Protein AF-A0A0Q9HYE3-F1 (afdb_monomer_lite)

Radius of gyration: 11.25 Å; chains: 1; bounding box: 30×28×22 Å

Sequence (68 aa):
DTVTDFRTTGSSSDVLEFDTDVFADFAAAMEAAAQVGNDTVFTVDADTTLTLKGIQLTSLAQDDFRFV

Secondary structure (DSSP, 8-state):
-EESS--SSSTT---EEE-TTT-SSHHHHHHTEEEETTEEEEE-SSS-EEEETT--GGG--GGGEEE-

Foldseek 3Di:
DEDEDAACDDPPHAAAEDECVQPVAPVRQLVQWDDDPQWIKGDSDPVDIYIYHNDDSVSDDRVSYDYD

pLDDT: mean 96.96, std 2.02, range [89.75, 98.69]

Structure (mmCIF, N/CA/C/O backbone):
data_AF-A0A0Q9HYE3-F1
#
_entry.id   AF-A0A0Q9HYE3-F1
#
loop_
_atom_site.group_PDB
_atom_site.id
_atom_site.type_symbol
_atom_site.label_atom_id
_atom_site.label_alt_id
_atom_site.label_comp_id
_atom_site.label_asym_id
_atom_site.label_entity_id
_atom_site.label_seq_id
_atom_site.pdbx_PDB_ins_code
_atom_site.Cartn_x
_atom_site.Cartn_y
_atom_site.Cartn_z
_atom_site.occupancy
_atom_site.B_iso_or_equiv
_atom_site.auth_seq_id
_atom_site.auth_comp_id
_atom_site.auth_asym_id
_atom_site.auth_atom_id
_atom_site.pdbx_PDB_model_num
ATOM 1 N N . ASP A 1 1 ? 0.483 -2.528 12.609 1.00 94.62 1 ASP A N 1
ATOM 2 C CA . ASP A 1 1 ? 1.764 -1.792 12.661 1.00 94.62 1 ASP A CA 1
ATOM 3 C C . ASP A 1 1 ? 1.769 -0.498 11.861 1.00 94.62 1 ASP A C 1
ATOM 5 O O . ASP A 1 1 ? 0.863 -0.229 11.076 1.00 94.62 1 ASP A O 1
ATOM 9 N N . THR A 1 2 ? 2.788 0.335 12.082 1.00 97.62 2 THR A N 1
ATOM 10 C CA . THR A 1 2 ? 3.014 1.587 11.349 1.00 97.62 2 THR A CA 1
ATOM 11 C C . THR A 1 2 ? 4.493 1.733 11.003 1.00 97.62 2 THR A C 1
ATOM 13 O O . THR A 1 2 ? 5.335 1.684 11.894 1.00 97.62 2 THR A O 1
ATOM 16 N N . VAL A 1 3 ? 4.791 1.955 9.724 1.00 97.94 3 VAL A N 1
ATOM 17 C CA . VAL A 1 3 ? 6.134 2.202 9.184 1.00 97.94 3 VAL A CA 1
ATOM 18 C C . VAL A 1 3 ? 6.230 3.670 8.774 1.00 97.94 3 VAL A C 1
ATOM 20 O O . VAL A 1 3 ? 5.336 4.182 8.097 1.00 97.94 3 VAL A O 1
ATOM 23 N N . THR A 1 4 ? 7.281 4.369 9.213 1.00 97.75 4 THR A N 1
ATOM 24 C CA . THR A 1 4 ? 7.401 5.835 9.069 1.00 97.75 4 THR A CA 1
ATOM 25 C C . THR A 1 4 ? 8.427 6.314 8.051 1.00 97.75 4 THR A C 1
ATOM 27 O O . THR A 1 4 ? 8.452 7.500 7.736 1.00 97.75 4 THR A O 1
ATOM 30 N N . ASP A 1 5 ? 9.285 5.429 7.562 1.00 96.06 5 ASP A N 1
ATOM 31 C CA . ASP A 1 5 ? 10.455 5.758 6.748 1.00 96.06 5 ASP A CA 1
ATOM 32 C C . ASP A 1 5 ? 10.593 4.878 5.499 1.00 96.06 5 ASP A C 1
ATOM 34 O O . ASP A 1 5 ? 11.672 4.834 4.912 1.00 96.06 5 ASP A O 1
ATOM 38 N N . PHE A 1 6 ? 9.492 4.243 5.076 1.00 96.75 6 PHE A N 1
ATOM 39 C CA . PHE A 1 6 ? 9.432 3.394 3.886 1.00 96.75 6 PHE A CA 1
ATOM 40 C C . PHE A 1 6 ? 9.832 4.168 2.623 1.00 96.75 6 PHE A C 1
ATOM 42 O O . PHE A 1 6 ? 9.362 5.286 2.387 1.00 96.75 6 PHE A O 1
ATOM 49 N N . ARG A 1 7 ? 10.681 3.571 1.786 1.00 95.00 7 ARG A N 1
ATOM 50 C CA . ARG A 1 7 ? 11.165 4.166 0.534 1.00 95.00 7 ARG A CA 1
ATOM 51 C C . ARG A 1 7 ? 10.801 3.287 -0.650 1.00 95.00 7 ARG A C 1
ATOM 53 O O . ARG A 1 7 ? 11.299 2.185 -0.771 1.00 95.00 7 ARG A O 1
ATOM 60 N N . THR A 1 8 ? 10.033 3.815 -1.594 1.00 91.94 8 THR A N 1
ATOM 61 C CA . THR A 1 8 ? 9.677 3.108 -2.842 1.00 91.94 8 THR A CA 1
ATOM 62 C C . THR A 1 8 ? 10.699 3.303 -3.966 1.00 91.94 8 THR A C 1
ATOM 64 O O . THR A 1 8 ? 10.558 2.779 -5.062 1.00 91.94 8 THR A O 1
ATOM 67 N N . THR A 1 9 ? 11.734 4.127 -3.757 1.00 89.75 9 THR A N 1
ATOM 68 C CA . THR A 1 9 ? 12.678 4.493 -4.824 1.00 89.75 9 THR A CA 1
ATOM 69 C C . THR A 1 9 ? 14.112 4.639 -4.324 1.00 89.75 9 THR A C 1
ATOM 71 O O . THR A 1 9 ? 14.372 4.899 -3.148 1.00 89.75 9 THR A O 1
ATOM 74 N N . GLY A 1 10 ? 15.058 4.524 -5.261 1.00 90.50 10 GLY A N 1
ATOM 75 C CA . GLY A 1 10 ? 16.491 4.688 -5.016 1.00 90.50 10 GLY A CA 1
ATOM 76 C C . GLY A 1 10 ? 17.187 3.400 -4.569 1.00 90.50 10 GLY A C 1
ATOM 77 O O . GLY A 1 10 ? 16.569 2.362 -4.396 1.00 90.50 10 GLY A O 1
ATOM 78 N N . SER A 1 11 ? 18.508 3.462 -4.373 1.00 90.06 11 SER A N 1
ATOM 79 C CA . SER A 1 11 ? 19.331 2.293 -4.001 1.00 90.06 11 SER A CA 1
ATOM 80 C C . SER A 1 11 ? 19.033 1.712 -2.614 1.00 90.06 11 SER A C 1
ATOM 82 O O . SER A 1 11 ? 19.592 0.681 -2.257 1.00 90.06 11 SER A O 1
ATOM 84 N N . SER A 1 12 ? 18.206 2.394 -1.824 1.00 91.94 12 SER A N 1
ATOM 85 C CA . SER A 1 12 ? 17.731 1.944 -0.518 1.00 91.94 12 SER A CA 1
ATOM 86 C C . SER A 1 12 ? 16.207 1.811 -0.512 1.00 91.94 12 SER A C 1
ATOM 88 O O . SER A 1 12 ? 15.588 2.195 0.477 1.00 91.94 12 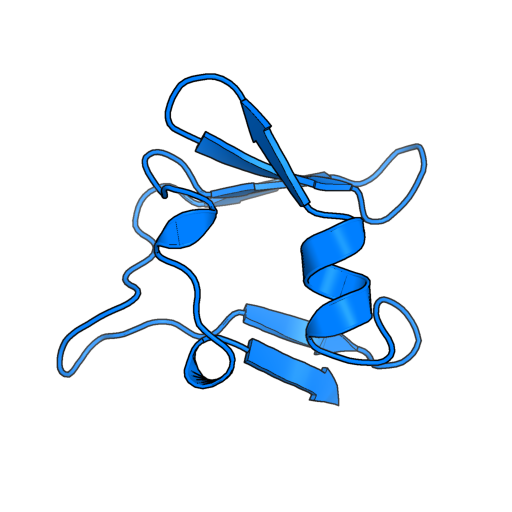SER A O 1
ATOM 90 N N . SER A 1 13 ? 15.601 1.430 -1.640 1.00 94.62 13 SER A N 1
ATOM 91 C CA . SER A 1 13 ? 14.173 1.139 -1.673 1.00 94.62 13 SER A CA 1
ATOM 92 C C . SER A 1 13 ? 13.882 -0.086 -0.812 1.00 94.62 13 SER A C 1
ATOM 94 O O . SER A 1 13 ? 14.616 -1.077 -0.850 1.00 94.62 13 SER A O 1
ATOM 96 N N . ASP A 1 14 ? 12.816 0.005 -0.039 1.00 97.38 14 ASP A N 1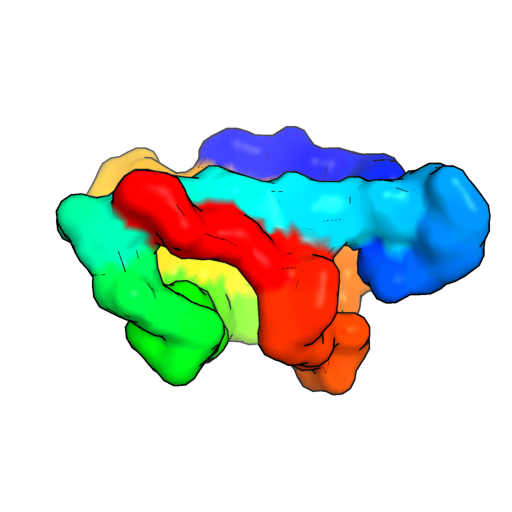
ATOM 97 C CA . ASP A 1 14 ? 12.285 -1.063 0.784 1.00 97.38 14 ASP A CA 1
ATOM 98 C C . ASP A 1 14 ? 11.331 -1.937 -0.040 1.00 97.38 14 ASP A C 1
ATOM 100 O O . ASP A 1 14 ? 10.849 -1.537 -1.098 1.00 97.38 14 ASP A O 1
ATOM 104 N N . VAL A 1 15 ? 11.059 -3.145 0.455 1.00 97.00 15 VAL A N 1
ATOM 105 C CA . VAL A 1 15 ? 10.120 -4.091 -0.162 1.00 97.00 15 VAL A CA 1
ATOM 106 C C . VAL A 1 15 ? 9.109 -4.529 0.885 1.00 97.00 15 VAL A C 1
ATOM 108 O O . VAL A 1 15 ? 9.481 -4.891 2.003 1.00 97.00 15 VAL A O 1
ATOM 111 N N . LEU A 1 16 ? 7.833 -4.526 0.510 1.00 97.44 16 LEU A N 1
ATOM 112 C CA . LEU A 1 16 ? 6.761 -5.156 1.267 1.00 97.44 16 LEU A CA 1
ATOM 113 C C . LEU A 1 16 ? 6.773 -6.651 0.966 1.00 97.44 16 LEU A C 1
ATOM 115 O O . LEU A 1 16 ? 6.450 -7.074 -0.142 1.00 97.44 16 LEU A O 1
ATOM 119 N N . GLU A 1 17 ? 7.166 -7.455 1.948 1.00 97.69 17 GLU A N 1
ATOM 120 C CA . GLU A 1 17 ? 7.036 -8.905 1.860 1.00 97.69 17 GLU A CA 1
ATOM 121 C C . GLU A 1 17 ? 5.753 -9.352 2.562 1.00 97.69 17 GLU A C 1
ATOM 123 O O . GLU A 1 17 ? 5.548 -9.047 3.738 1.00 97.69 17 GLU A O 1
ATOM 128 N N . PHE A 1 18 ? 4.912 -10.087 1.841 1.00 97.75 18 PHE A N 1
ATOM 129 C CA . PHE A 1 18 ? 3.744 -10.763 2.390 1.00 97.75 18 PHE A CA 1
ATOM 130 C C . PHE A 1 18 ? 3.853 -12.263 2.134 1.00 97.75 18 PHE A C 1
ATOM 132 O O . PHE A 1 18 ? 4.336 -12.691 1.089 1.00 97.75 18 PHE A O 1
ATOM 139 N N . ASP A 1 19 ? 3.383 -13.061 3.084 1.00 97.56 19 ASP A N 1
ATOM 140 C CA . ASP A 1 19 ? 3.153 -14.481 2.838 1.00 97.56 19 ASP A CA 1
ATOM 141 C C . ASP A 1 19 ? 1.979 -14.641 1.855 1.00 97.56 19 ASP A C 1
ATOM 143 O O . ASP A 1 19 ? 1.006 -13.876 1.906 1.00 97.56 19 ASP A O 1
ATOM 147 N N . THR A 1 20 ? 2.070 -15.609 0.948 1.00 97.12 20 THR A N 1
ATOM 148 C CA . THR A 1 20 ? 1.025 -15.894 -0.046 1.00 97.12 20 THR A CA 1
ATOM 149 C C . THR A 1 20 ? -0.299 -16.351 0.572 1.00 97.12 20 THR A C 1
ATOM 151 O O . THR A 1 20 ? -1.349 -16.160 -0.049 1.00 97.12 20 THR A O 1
ATOM 154 N N . ASP A 1 21 ? -0.286 -16.858 1.808 1.00 97.06 21 ASP A N 1
ATOM 155 C CA . ASP A 1 21 ? -1.496 -17.145 2.585 1.00 97.06 21 ASP A CA 1
ATOM 156 C C . ASP A 1 21 ? -2.188 -15.863 3.099 1.00 97.06 21 ASP A C 1
ATOM 158 O O . ASP A 1 21 ? -3.379 -15.890 3.418 1.00 97.06 21 ASP A O 1
ATOM 162 N N . VAL A 1 22 ? -1.469 -14.733 3.169 1.00 96.81 22 VAL A N 1
ATOM 163 C CA . VAL A 1 22 ? -2.017 -13.417 3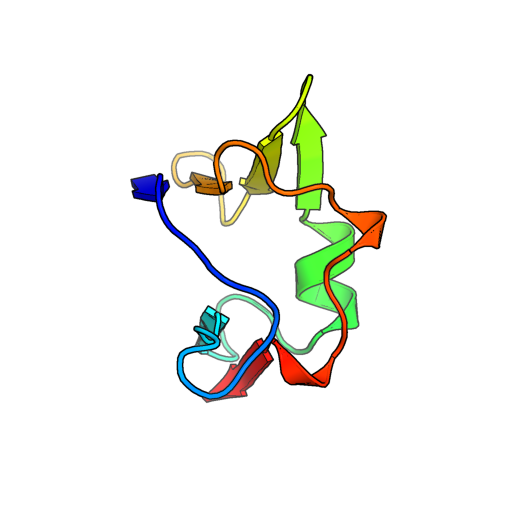.544 1.00 96.81 22 VAL A CA 1
ATOM 164 C C . VAL A 1 22 ? -2.566 -12.692 2.318 1.00 96.81 22 VAL A C 1
ATOM 166 O O . VAL A 1 22 ? -3.742 -12.333 2.278 1.00 96.81 22 VAL A O 1
ATOM 169 N N . PHE A 1 23 ? -1.726 -12.499 1.302 1.00 98.00 23 PHE A N 1
ATOM 170 C CA . PHE A 1 23 ? -2.124 -11.935 0.015 1.00 98.00 23 PHE A CA 1
ATOM 171 C C . PHE A 1 23 ? -1.532 -12.783 -1.103 1.00 98.00 23 PHE A C 1
ATOM 173 O O . PHE A 1 23 ? -0.317 -12.918 -1.206 1.00 98.00 23 PHE A O 1
ATOM 180 N N . ALA A 1 24 ? -2.394 -13.309 -1.974 1.00 97.56 24 ALA A N 1
ATOM 181 C CA . ALA A 1 24 ? -1.966 -14.209 -3.042 1.00 97.56 24 ALA A CA 1
ATOM 182 C C . ALA A 1 24 ? -1.025 -13.537 -4.060 1.00 97.56 24 ALA A C 1
ATOM 184 O O . ALA A 1 24 ? -0.158 -14.198 -4.629 1.00 97.56 24 ALA A O 1
ATOM 185 N N . ASP A 1 25 ? -1.218 -12.240 -4.316 1.00 98.25 25 ASP A N 1
ATOM 186 C CA . ASP A 1 25 ? -0.430 -11.456 -5.262 1.00 98.25 25 ASP A CA 1
ATOM 187 C C . ASP A 1 25 ? -0.576 -9.937 -5.033 1.00 98.25 25 ASP A C 1
ATOM 189 O O . ASP A 1 25 ? -1.248 -9.466 -4.109 1.00 98.25 25 ASP A O 1
ATOM 193 N N . PHE A 1 26 ? 0.060 -9.157 -5.915 1.00 98.12 26 PHE A N 1
ATOM 194 C CA . PHE A 1 26 ? 0.007 -7.695 -5.916 1.00 98.12 26 PHE A CA 1
ATOM 195 C C . PHE A 1 26 ? -1.419 -7.151 -6.038 1.00 98.12 26 PHE A C 1
ATOM 197 O O . PHE A 1 26 ? -1.750 -6.175 -5.369 1.00 98.12 26 PHE A O 1
ATOM 204 N N . ALA A 1 27 ? -2.276 -7.771 -6.854 1.00 98.25 27 ALA A N 1
ATOM 205 C CA . ALA A 1 27 ? -3.649 -7.308 -7.009 1.00 98.25 27 ALA A CA 1
ATOM 206 C C . ALA A 1 27 ? -4.426 -7.500 -5.700 1.00 98.25 27 ALA A C 1
ATOM 208 O O . ALA A 1 27 ? -5.073 -6.564 -5.241 1.00 98.25 27 ALA A O 1
ATOM 209 N N . ALA A 1 28 ? -4.290 -8.660 -5.050 1.00 98.31 28 ALA A N 1
ATOM 210 C CA . ALA A 1 28 ? -4.909 -8.925 -3.753 1.00 98.31 28 ALA A CA 1
ATOM 211 C C . ALA A 1 28 ? -4.447 -7.931 -2.671 1.00 98.31 28 ALA A C 1
ATOM 213 O O . ALA A 1 28 ? -5.279 -7.390 -1.943 1.00 98.31 28 ALA A O 1
ATOM 214 N N . ALA A 1 29 ? -3.143 -7.642 -2.599 1.00 98.12 29 ALA A N 1
ATOM 215 C CA . ALA A 1 29 ? -2.606 -6.666 -1.652 1.00 98.12 29 ALA A CA 1
ATOM 216 C C . ALA A 1 29 ? -3.133 -5.243 -1.919 1.00 98.12 29 ALA A C 1
ATOM 218 O O . ALA A 1 29 ? -3.486 -4.531 -0.980 1.00 98.12 29 ALA A O 1
ATOM 219 N N . MET A 1 30 ? -3.218 -4.828 -3.187 1.00 98.25 30 MET A N 1
ATOM 220 C CA . MET A 1 30 ? -3.703 -3.494 -3.559 1.00 98.25 30 MET A CA 1
ATOM 221 C C . MET A 1 30 ? -5.213 -3.325 -3.351 1.00 98.25 30 MET A C 1
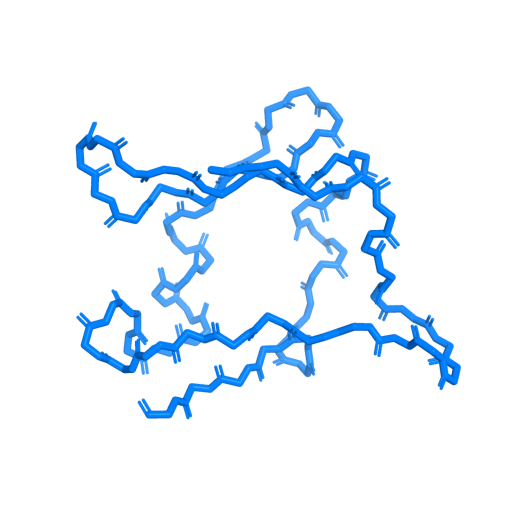ATOM 223 O O . MET A 1 30 ? -5.638 -2.241 -2.962 1.00 98.25 30 MET A O 1
ATOM 227 N N . GLU A 1 31 ? -6.019 -4.373 -3.541 1.00 98.31 31 GLU A N 1
ATOM 228 C CA . GLU A 1 31 ? -7.455 -4.359 -3.208 1.00 98.31 31 GLU A CA 1
ATOM 229 C C . GLU A 1 31 ? -7.696 -4.244 -1.692 1.00 98.31 31 GLU A C 1
ATOM 231 O O . GLU A 1 31 ? -8.682 -3.651 -1.254 1.00 98.31 31 GLU A O 1
ATOM 236 N N . ALA A 1 32 ? -6.779 -4.778 -0.880 1.00 98.25 32 ALA A N 1
ATOM 237 C CA . ALA A 1 32 ? -6.804 -4.665 0.578 1.00 98.25 32 ALA A CA 1
ATOM 238 C C . ALA A 1 32 ? -6.221 -3.339 1.106 1.00 98.25 32 ALA A C 1
ATOM 240 O O . ALA A 1 32 ? -6.237 -3.089 2.318 1.00 98.25 32 ALA A O 1
ATOM 241 N N . ALA A 1 33 ? -5.689 -2.494 0.221 1.00 98.38 33 ALA A N 1
ATOM 242 C CA . ALA A 1 33 ? -5.053 -1.236 0.568 1.00 98.38 33 ALA A CA 1
ATOM 243 C C . ALA A 1 33 ? -5.966 -0.039 0.292 1.00 98.38 33 ALA A C 1
ATOM 245 O O . ALA A 1 33 ? -6.646 0.050 -0.728 1.00 98.38 33 ALA A O 1
ATOM 246 N N . ALA A 1 34 ? -5.931 0.945 1.186 1.00 98.62 34 ALA A N 1
ATOM 247 C CA . ALA A 1 34 ? -6.662 2.191 1.027 1.00 98.62 34 ALA A CA 1
ATOM 248 C C . ALA A 1 34 ? -5.794 3.403 1.370 1.00 98.62 34 ALA A C 1
ATOM 250 O O . ALA A 1 34 ? -4.954 3.372 2.272 1.00 98.62 34 ALA A O 1
ATOM 251 N N . GLN A 1 35 ? -6.049 4.509 0.671 1.00 98.56 35 GLN A N 1
ATOM 252 C CA . GLN A 1 35 ? -5.496 5.809 1.034 1.00 98.56 35 GLN A CA 1
ATOM 253 C C . GLN A 1 35 ? -6.286 6.388 2.215 1.00 98.56 35 GLN A C 1
ATOM 255 O O . GLN A 1 35 ? -7.492 6.619 2.110 1.00 98.56 35 GLN A O 1
ATOM 260 N N . VAL A 1 36 ? -5.602 6.691 3.319 1.00 98.44 36 VAL A N 1
ATOM 261 C CA . VAL A 1 36 ? -6.179 7.355 4.495 1.00 98.44 36 VAL A CA 1
ATOM 262 C C . VAL A 1 36 ? -5.384 8.623 4.784 1.00 98.44 36 VAL A C 1
ATOM 264 O O . VAL A 1 36 ? -4.284 8.592 5.332 1.00 98.44 36 VAL A O 1
ATOM 267 N N . GLY A 1 37 ? -5.929 9.773 4.381 1.00 97.94 37 GLY A N 1
ATOM 268 C CA . GLY A 1 37 ? -5.178 11.028 4.410 1.00 97.94 37 GLY A CA 1
ATOM 269 C C . GLY A 1 37 ? -3.934 10.924 3.524 1.00 97.94 37 GLY A C 1
ATOM 270 O O . GLY A 1 37 ? -4.055 10.657 2.332 1.00 97.94 37 GLY A O 1
ATOM 271 N N . ASN A 1 38 ? -2.746 11.088 4.110 1.00 97.62 38 ASN A N 1
ATOM 272 C CA . ASN A 1 38 ? -1.464 10.998 3.396 1.00 97.62 38 ASN A CA 1
ATOM 273 C C . ASN A 1 38 ? -0.802 9.616 3.487 1.00 97.62 38 ASN A C 1
ATOM 275 O O . ASN A 1 38 ? 0.304 9.444 2.978 1.00 97.62 38 ASN A O 1
ATOM 279 N N . ASP A 1 39 ? -1.465 8.652 4.121 1.00 98.62 39 ASP A N 1
ATOM 280 C CA . ASP A 1 39 ? -0.908 7.339 4.417 1.00 98.62 39 ASP A CA 1
ATOM 281 C C . ASP A 1 39 ? -1.583 6.256 3.573 1.00 98.62 39 ASP A C 1
ATOM 283 O O . ASP A 1 39 ? -2.764 6.363 3.231 1.00 98.62 39 ASP A O 1
ATOM 287 N N . THR A 1 40 ? -0.848 5.184 3.294 1.00 98.56 40 THR A N 1
ATOM 288 C CA . THR A 1 40 ? -1.415 3.950 2.742 1.00 98.56 40 THR A CA 1
ATOM 289 C C . THR A 1 40 ? -1.653 2.970 3.879 1.00 98.56 40 THR A C 1
ATOM 291 O O . THR A 1 40 ? -0.753 2.734 4.683 1.00 98.56 40 THR A O 1
ATOM 294 N N . VAL A 1 41 ? -2.851 2.399 3.965 1.00 98.69 41 VAL A N 1
ATOM 295 C CA . VAL A 1 41 ? -3.215 1.424 4.997 1.00 98.69 41 VAL A CA 1
ATOM 296 C C . VAL A 1 41 ? -3.634 0.126 4.326 1.00 98.69 41 VAL A C 1
ATOM 298 O O . VAL A 1 41 ? -4.603 0.119 3.576 1.00 98.69 41 VAL A O 1
ATOM 301 N N . PHE A 1 42 ? -2.921 -0.957 4.617 1.00 98.50 42 PHE A N 1
ATOM 302 C CA . PHE A 1 42 ? -3.298 -2.320 4.256 1.00 98.50 42 PHE A CA 1
ATOM 303 C C . PHE A 1 42 ? -4.093 -2.940 5.402 1.00 98.50 42 PHE A C 1
ATOM 305 O O . PHE A 1 42 ? -3.619 -2.963 6.544 1.00 98.50 42 PHE A O 1
ATOM 312 N N . THR A 1 43 ? -5.278 -3.461 5.105 1.00 98.38 43 THR A N 1
ATOM 313 C CA . THR A 1 43 ? -6.062 -4.272 6.042 1.00 98.38 43 THR A CA 1
ATOM 314 C C . THR A 1 43 ? -5.774 -5.744 5.774 1.00 98.38 43 THR A C 1
ATOM 316 O O . THR A 1 43 ? -6.138 -6.262 4.726 1.00 98.38 43 THR A O 1
ATOM 319 N N . VAL A 1 44 ? -5.097 -6.407 6.712 1.00 96.06 44 VAL A N 1
ATOM 320 C CA . VAL A 1 44 ? -4.735 -7.830 6.600 1.00 96.06 44 VAL A CA 1
ATOM 321 C C . VAL A 1 44 ? -5.895 -8.704 7.071 1.00 96.06 44 VAL A C 1
ATOM 323 O O . VAL A 1 44 ? -6.314 -9.624 6.378 1.00 96.06 44 VAL A O 1
ATOM 326 N N . ASP A 1 45 ? -6.456 -8.372 8.232 1.00 95.12 45 ASP A N 1
ATOM 327 C CA . ASP A 1 45 ? -7.649 -9.005 8.787 1.00 95.12 45 ASP A CA 1
ATOM 328 C C . ASP A 1 45 ? -8.429 -7.992 9.652 1.00 95.12 45 ASP A C 1
ATOM 330 O O . ASP A 1 45 ? -8.187 -6.784 9.584 1.00 95.12 45 ASP A O 1
ATOM 334 N N . ALA A 1 46 ? -9.403 -8.464 10.435 1.00 94.62 46 ALA A N 1
ATOM 335 C CA . ALA A 1 46 ? -10.249 -7.606 11.267 1.00 94.62 46 ALA A CA 1
ATOM 336 C C . ALA A 1 46 ? -9.482 -6.852 12.372 1.00 94.62 46 ALA A C 1
ATOM 338 O O . ALA A 1 46 ? -9.912 -5.771 12.777 1.00 94.62 46 ALA A O 1
ATOM 339 N N . ASP A 1 47 ? -8.365 -7.409 12.837 1.00 96.69 47 ASP A N 1
ATOM 340 C CA . ASP A 1 47 ? -7.586 -6.923 13.974 1.00 96.69 47 ASP A CA 1
ATOM 341 C C . ASP A 1 47 ? -6.187 -6.421 13.556 1.00 96.69 47 ASP A C 1
ATOM 343 O O . 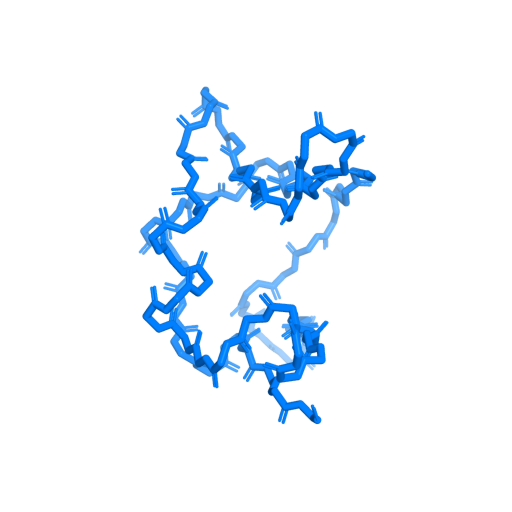ASP A 1 47 ? -5.524 -5.709 14.317 1.00 96.69 47 ASP A O 1
ATOM 347 N N . THR A 1 48 ? -5.747 -6.739 12.333 1.00 96.62 48 THR A N 1
ATOM 348 C CA . THR A 1 48 ? -4.399 -6.467 11.828 1.00 96.62 48 THR A CA 1
ATOM 349 C C . THR A 1 48 ? -4.410 -5.501 10.647 1.00 96.62 48 THR A C 1
ATOM 351 O O . THR A 1 48 ? -4.972 -5.760 9.581 1.00 96.62 48 THR A O 1
ATOM 354 N N . THR A 1 49 ? -3.688 -4.390 10.803 1.00 97.88 49 THR A N 1
ATOM 355 C CA . THR A 1 49 ? -3.460 -3.409 9.730 1.00 97.88 49 THR A CA 1
ATOM 356 C C . THR A 1 49 ? -1.997 -3.000 9.656 1.00 97.88 49 THR A C 1
ATOM 358 O O . THR A 1 49 ? -1.365 -2.827 10.700 1.00 97.88 49 THR A O 1
ATOM 361 N N . LEU A 1 50 ? -1.482 -2.738 8.456 1.00 98.25 50 LEU A N 1
ATOM 362 C CA . LEU A 1 50 ? -0.174 -2.126 8.223 1.00 98.25 50 LEU A CA 1
ATOM 363 C C . LEU A 1 50 ? -0.361 -0.721 7.646 1.00 98.25 50 LEU A C 1
ATOM 365 O O . LEU A 1 50 ? -0.962 -0.554 6.593 1.00 98.25 50 LEU A O 1
ATOM 369 N N . THR A 1 51 ? 0.171 0.298 8.319 1.00 98.62 51 THR A N 1
ATOM 370 C CA . THR A 1 51 ? 0.162 1.684 7.826 1.00 98.62 51 THR A CA 1
ATOM 371 C C . THR A 1 51 ? 1.542 2.093 7.328 1.00 98.62 51 THR A C 1
ATOM 373 O O . THR A 1 51 ? 2.507 2.033 8.086 1.00 98.62 51 THR A O 1
ATOM 376 N N . LEU A 1 52 ? 1.626 2.593 6.099 1.00 98.50 52 LEU A N 1
ATOM 377 C CA . LEU A 1 52 ? 2.802 3.251 5.535 1.00 98.50 52 LEU A CA 1
ATOM 378 C C . LEU A 1 52 ? 2.596 4.766 5.594 1.00 98.50 52 LEU A C 1
ATOM 380 O O . LEU A 1 52 ? 1.801 5.331 4.834 1.00 98.50 52 LEU A O 1
ATOM 384 N N . LYS A 1 53 ? 3.279 5.431 6.530 1.00 98.31 53 LYS A N 1
ATOM 385 C CA . LYS A 1 53 ? 3.107 6.870 6.744 1.00 98.31 53 LYS A CA 1
ATOM 386 C C . LYS A 1 53 ? 3.697 7.679 5.605 1.00 98.31 53 LYS A C 1
ATOM 388 O O . LYS A 1 53 ? 4.844 7.481 5.222 1.00 98.31 53 LYS A O 1
ATOM 393 N N . GLY A 1 54 ? 2.915 8.632 5.111 1.00 97.50 54 GLY A N 1
ATOM 394 C CA . GLY A 1 54 ? 3.335 9.540 4.049 1.00 97.50 54 GLY A CA 1
ATOM 395 C C . GLY A 1 54 ? 3.505 8.882 2.679 1.00 97.50 54 GLY A C 1
ATOM 396 O O . GLY A 1 54 ? 4.005 9.542 1.769 1.00 97.50 54 GLY A O 1
ATOM 397 N N . ILE A 1 55 ? 3.092 7.621 2.515 1.00 97.88 55 ILE A N 1
ATOM 398 C CA . ILE A 1 55 ? 3.138 6.909 1.237 1.00 97.88 55 ILE A CA 1
ATOM 399 C C . ILE A 1 55 ? 1.786 7.019 0.545 1.00 97.88 55 ILE A C 1
ATOM 401 O O . ILE A 1 55 ? 0.741 6.718 1.125 1.00 97.88 55 ILE A O 1
ATOM 405 N N . GLN A 1 56 ? 1.811 7.457 -0.713 1.00 98.00 56 GLN A N 1
ATOM 406 C CA . GLN A 1 56 ? 0.623 7.520 -1.555 1.00 98.00 56 GLN A CA 1
ATOM 407 C C . GLN A 1 56 ? 0.390 6.142 -2.169 1.00 98.00 56 GLN A C 1
ATOM 409 O O . GLN A 1 56 ? 1.310 5.577 -2.760 1.00 98.00 56 GLN A O 1
ATOM 414 N N . LEU A 1 57 ? -0.838 5.635 -2.106 1.00 97.75 57 LEU A N 1
ATOM 415 C CA . LEU A 1 57 ? -1.184 4.309 -2.620 1.00 97.75 57 LEU A CA 1
ATOM 416 C C . LEU A 1 57 ? -0.825 4.179 -4.106 1.00 97.75 57 LEU A C 1
ATOM 418 O O . LEU A 1 57 ? -0.272 3.177 -4.537 1.00 97.75 57 LEU A O 1
ATOM 422 N N . THR A 1 58 ? -1.047 5.241 -4.882 1.00 97.00 58 THR A N 1
ATOM 423 C CA . THR A 1 58 ? -0.717 5.293 -6.315 1.00 97.00 58 THR A CA 1
ATOM 424 C C . THR A 1 58 ? 0.784 5.341 -6.616 1.00 97.00 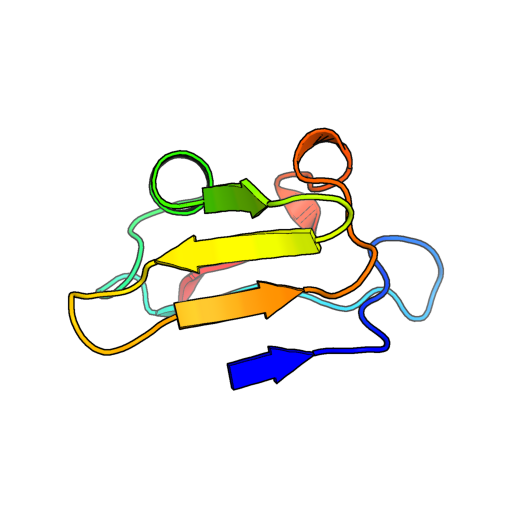58 THR A C 1
ATOM 426 O O . THR A 1 58 ? 1.156 5.313 -7.784 1.00 97.00 58 THR A O 1
ATOM 429 N N . SER A 1 59 ? 1.639 5.505 -5.602 1.00 95.88 59 SER A N 1
ATOM 430 C CA . SER A 1 59 ? 3.100 5.479 -5.761 1.00 95.88 59 SER A CA 1
ATOM 431 C C . SER A 1 59 ? 3.695 4.081 -5.607 1.00 95.88 59 SER A C 1
ATOM 433 O O . SER A 1 59 ? 4.851 3.897 -5.972 1.00 95.88 59 SER A O 1
ATOM 435 N N . LEU A 1 60 ? 2.912 3.127 -5.093 1.00 97.56 60 LEU A N 1
ATOM 436 C CA . LEU A 1 60 ? 3.307 1.731 -4.974 1.00 97.56 60 LEU A CA 1
ATOM 437 C C . LEU A 1 60 ? 3.148 1.030 -6.325 1.00 97.56 60 LEU A C 1
ATOM 439 O O . LEU A 1 60 ? 2.110 1.133 -6.984 1.00 97.56 60 LEU A O 1
ATOM 443 N N . ALA A 1 61 ? 4.182 0.307 -6.724 1.00 96.44 61 ALA A N 1
ATOM 444 C CA . ALA A 1 61 ? 4.240 -0.493 -7.933 1.00 96.44 61 ALA A CA 1
ATOM 445 C C . ALA A 1 61 ? 4.520 -1.957 -7.587 1.00 96.44 61 ALA A C 1
ATOM 447 O O . ALA A 1 61 ? 4.949 -2.277 -6.486 1.00 96.44 61 ALA A O 1
ATOM 448 N N . GLN A 1 62 ? 4.307 -2.860 -8.545 1.00 96.94 62 GLN A N 1
ATOM 449 C CA . GLN A 1 62 ? 4.500 -4.296 -8.329 1.00 96.94 62 GLN A CA 1
ATOM 450 C C . GLN A 1 62 ? 5.914 -4.656 -7.833 1.00 96.94 62 GLN A C 1
ATOM 452 O O . GLN A 1 62 ? 6.051 -5.570 -7.026 1.00 96.94 62 GLN A O 1
ATOM 457 N N . ASP A 1 63 ? 6.944 -3.924 -8.267 1.00 96.06 63 ASP A N 1
ATOM 458 C CA . ASP A 1 63 ? 8.339 -4.161 -7.862 1.00 96.06 63 ASP A CA 1
ATOM 459 C C . ASP A 1 63 ? 8.612 -3.817 -6.383 1.00 96.06 63 ASP A C 1
ATOM 461 O O . ASP A 1 63 ? 9.620 -4.260 -5.832 1.00 96.06 63 ASP A O 1
ATOM 465 N N . ASP A 1 64 ? 7.707 -3.088 -5.718 1.00 97.38 64 ASP A N 1
ATOM 466 C CA . ASP A 1 64 ? 7.778 -2.814 -4.277 1.00 97.38 64 ASP A CA 1
ATOM 467 C C . ASP A 1 64 ? 7.311 -4.014 -3.427 1.00 97.38 64 ASP A C 1
ATOM 469 O O . ASP A 1 64 ? 7.344 -3.940 -2.198 1.00 97.38 64 ASP A O 1
ATOM 473 N N . PHE A 1 65 ? 6.856 -5.112 -4.049 1.00 98.12 65 PHE A N 1
ATOM 474 C CA . PHE A 1 65 ? 6.248 -6.253 -3.360 1.00 98.12 65 PHE A CA 1
ATOM 475 C C . PHE A 1 65 ? 6.987 -7.563 -3.619 1.00 98.12 65 PHE A C 1
ATOM 477 O O . PHE A 1 65 ? 7.458 -7.855 -4.719 1.00 98.12 65 PHE A O 1
ATOM 484 N N . ARG A 1 66 ? 7.010 -8.412 -2.591 1.00 98.12 66 ARG A N 1
ATOM 485 C CA . ARG A 1 66 ? 7.457 -9.801 -2.665 1.00 98.12 66 ARG A CA 1
ATOM 486 C C . ARG A 1 66 ? 6.446 -10.699 -1.963 1.00 98.12 66 ARG A C 1
ATOM 488 O O . ARG A 1 66 ? 6.008 -10.391 -0.863 1.00 98.12 66 ARG A O 1
ATOM 495 N N . PHE A 1 67 ? 6.106 -11.809 -2.604 1.00 97.69 67 PHE A N 1
ATOM 496 C CA . PHE A 1 67 ? 5.172 -12.799 -2.076 1.00 97.69 67 PHE A CA 1
ATOM 497 C C . PHE A 1 67 ? 5.914 -14.125 -1.898 1.00 97.69 67 PHE A C 1
ATOM 499 O O . PHE A 1 67 ? 6.609 -14.544 -2.833 1.00 97.69 67 PHE A O 1
ATOM 506 N N . VAL A 1 68 ? 5.840 -14.724 -0.704 1.00 96.00 68 VAL A N 1
ATOM 507 C CA . VAL A 1 68 ? 6.597 -15.936 -0.317 1.00 96.00 68 VAL A CA 1
ATOM 508 C C . VAL A 1 68 ? 5.720 -17.091 0.139 1.00 96.00 68 VAL A C 1
ATOM 510 O O . VAL A 1 68 ? 4.555 -16.843 0.523 1.00 96.00 68 VAL A O 1
#